Protein AF-A0A410GF34-F1 (afdb_monomer_lite)

Radius of gyration: 19.29 Å; chains: 1; bounding box: 49×26×61 Å

Secondary structure (DSSP, 8-state):
--------TT--GGGG--HHHHHHHHHHHHHHHHHHHHHHHHHHHHTTT---PPPHHHHHHHHHHHHHHHHHHHHS-HHHHHHHHHHHHHHHHHHHHHHHHHHHHHH--

Sequence (109 aa):
MGHKTTPVAGDSLEDSWSPELRQHIEVQLGFWLAMIKVIESNNQVLGTSAMVSYSTEEREQLKIMGQHMQELAMSVGPHRGEQVLLLRKRLQDALDVYDDFPAALQKSA

Structure (mmCIF, N/CA/C/O backbone):
data_AF-A0A410GF34-F1
#
_entry.id   AF-A0A410GF34-F1
#
loop_
_atom_site.group_PDB
_atom_site.id
_atom_site.type_symbol
_atom_site.label_atom_id
_atom_site.label_alt_id
_atom_site.label_comp_id
_atom_site.label_asym_id
_atom_site.label_entity_id
_atom_site.label_seq_id
_atom_site.pdbx_PDB_ins_code
_atom_site.Cartn_x
_atom_site.Car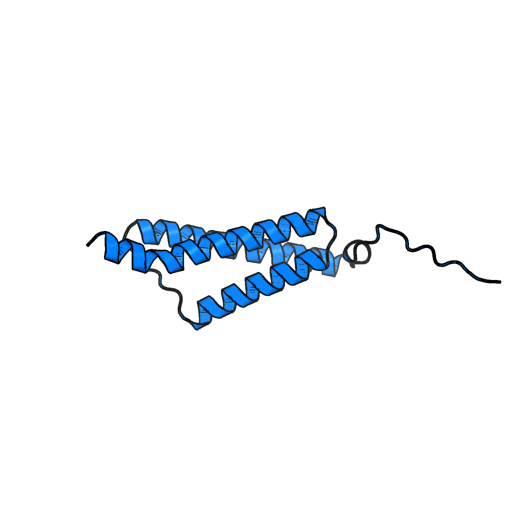tn_y
_atom_site.Cartn_z
_atom_site.occupancy
_atom_site.B_iso_or_equiv
_atom_site.auth_seq_id
_atom_site.auth_comp_id
_atom_site.auth_asym_id
_atom_site.auth_atom_id
_atom_site.pdbx_PDB_model_num
ATOM 1 N N . MET A 1 1 ? 23.965 16.427 -40.134 1.00 42.03 1 MET A N 1
ATOM 2 C CA . MET A 1 1 ? 23.294 15.111 -40.171 1.00 42.03 1 MET A CA 1
ATOM 3 C C . MET A 1 1 ? 22.487 14.977 -38.892 1.00 42.03 1 MET A C 1
ATOM 5 O O . MET A 1 1 ? 23.080 15.001 -37.824 1.00 42.03 1 MET A O 1
ATOM 9 N N . GLY A 1 2 ? 21.157 14.977 -38.980 1.00 40.91 2 GLY A N 1
ATOM 10 C CA . GLY A 1 2 ? 20.289 14.886 -37.806 1.00 40.91 2 GLY A CA 1
ATOM 11 C C . GLY A 1 2 ? 20.114 13.432 -37.388 1.00 40.91 2 GLY A C 1
ATOM 12 O O . GLY A 1 2 ? 19.483 12.667 -38.115 1.00 40.91 2 GLY A O 1
ATOM 13 N N . HIS A 1 3 ? 20.659 13.048 -36.235 1.00 43.81 3 HIS A N 1
ATOM 14 C CA . HIS A 1 3 ? 20.275 11.792 -35.602 1.00 43.81 3 HIS A CA 1
ATOM 15 C C . HIS A 1 3 ? 18.876 11.973 -35.014 1.00 43.81 3 HIS A C 1
ATOM 17 O O . HIS A 1 3 ? 18.685 12.641 -34.002 1.00 43.81 3 HIS A O 1
ATOM 23 N N . LYS A 1 4 ? 17.888 11.402 -35.707 1.00 43.09 4 LYS A N 1
ATOM 24 C CA . LYS A 1 4 ? 16.554 11.150 -35.168 1.00 43.09 4 LYS A CA 1
ATOM 25 C C . LYS A 1 4 ? 16.714 10.226 -33.959 1.00 43.09 4 LYS A C 1
ATOM 27 O O . LYS A 1 4 ? 16.986 9.043 -34.134 1.00 43.09 4 LYS A O 1
ATOM 32 N N . THR A 1 5 ? 16.553 10.749 -32.750 1.00 49.78 5 THR A N 1
ATOM 33 C CA . THR A 1 5 ? 16.281 9.916 -31.577 1.00 49.78 5 THR A CA 1
ATOM 34 C C . THR A 1 5 ? 14.821 9.509 -31.653 1.00 49.78 5 THR A C 1
ATOM 36 O O . THR A 1 5 ? 13.926 10.236 -31.224 1.00 49.78 5 THR A O 1
ATOM 39 N N . THR A 1 6 ? 14.572 8.373 -32.292 1.00 46.50 6 THR A N 1
ATOM 40 C CA . THR A 1 6 ? 13.300 7.671 -32.156 1.00 46.50 6 THR A CA 1
ATOM 41 C C . THR A 1 6 ? 13.104 7.377 -30.665 1.00 46.50 6 THR A C 1
ATOM 43 O O . THR A 1 6 ? 14.004 6.780 -30.072 1.00 46.50 6 THR A O 1
ATOM 46 N N . PRO A 1 7 ? 11.995 7.790 -30.031 1.00 39.69 7 PRO A N 1
ATOM 47 C CA . PRO A 1 7 ? 11.696 7.333 -28.687 1.00 39.69 7 PRO A CA 1
ATOM 48 C C . PRO A 1 7 ? 11.399 5.839 -28.791 1.00 39.69 7 PRO A C 1
ATOM 50 O O . PRO A 1 7 ? 10.431 5.437 -29.440 1.00 39.69 7 PRO A O 1
ATOM 53 N N . VAL A 1 8 ? 12.275 5.014 -28.221 1.00 48.34 8 VAL A N 1
ATOM 54 C CA . VAL A 1 8 ? 11.999 3.591 -28.041 1.00 48.34 8 VAL A CA 1
ATOM 55 C C . VAL A 1 8 ? 10.908 3.517 -26.982 1.00 48.34 8 VAL A C 1
ATOM 57 O O . VAL A 1 8 ? 11.133 3.794 -25.808 1.00 48.34 8 VAL A O 1
ATOM 60 N N . ALA A 1 9 ? 9.687 3.220 -27.415 1.00 45.31 9 ALA A N 1
ATOM 61 C CA . ALA A 1 9 ? 8.662 2.751 -26.505 1.00 45.31 9 ALA A CA 1
ATOM 62 C C . ALA A 1 9 ? 9.140 1.402 -25.948 1.00 45.31 9 ALA A C 1
ATOM 64 O O . ALA A 1 9 ? 9.262 0.452 -26.719 1.00 45.31 9 ALA A O 1
ATOM 65 N N . GLY A 1 10 ? 9.426 1.326 -24.645 1.00 47.53 10 GLY A N 1
ATOM 66 C CA . GLY A 1 10 ? 9.607 0.037 -23.971 1.00 47.53 10 GLY A CA 1
ATOM 67 C C . GLY A 1 10 ? 10.719 -0.091 -22.934 1.00 47.53 10 GLY A C 1
ATOM 68 O O . GLY A 1 10 ? 10.748 -1.132 -22.294 1.00 47.53 10 GLY A O 1
ATOM 69 N N . ASP A 1 11 ? 11.581 0.904 -22.716 1.00 48.75 11 ASP A N 1
ATOM 70 C CA . ASP A 1 11 ? 12.607 0.781 -21.670 1.00 48.75 11 ASP A CA 1
ATOM 71 C C . ASP A 1 11 ? 11.991 1.151 -20.319 1.00 48.75 11 ASP A C 1
ATOM 73 O O . ASP A 1 11 ? 11.863 2.327 -19.964 1.00 48.75 11 ASP A O 1
ATOM 77 N N . SER A 1 12 ? 11.548 0.146 -19.567 1.00 61.69 12 SER A N 1
ATOM 78 C CA . SER A 1 12 ? 11.193 0.379 -18.175 1.00 61.69 12 SER A CA 1
ATOM 79 C C . SER A 1 12 ? 12.464 0.742 -17.406 1.00 61.69 12 SER A C 1
ATOM 81 O O . SER A 1 12 ? 13.544 0.213 -17.673 1.00 61.69 12 SER A O 1
ATOM 83 N N . LEU A 1 13 ? 12.361 1.640 -16.422 1.00 67.00 13 LEU A N 1
ATOM 84 C CA . LEU A 1 13 ? 13.507 1.986 -15.569 1.00 67.00 13 LEU A CA 1
ATOM 85 C C . LEU A 1 13 ? 14.087 0.723 -14.900 1.00 67.00 13 LEU A C 1
ATOM 87 O O . LEU A 1 13 ? 15.296 0.625 -14.698 1.00 67.00 13 LEU A O 1
ATOM 91 N N . GLU A 1 14 ? 13.229 -0.270 -14.663 1.00 71.31 14 GLU A N 1
ATOM 92 C CA . GLU A 1 14 ? 13.541 -1.614 -14.172 1.00 71.31 14 GLU A CA 1
ATOM 93 C C . GLU A 1 14 ? 14.567 -2.375 -15.033 1.00 71.31 14 GLU A C 1
ATOM 95 O O . GLU A 1 14 ? 15.435 -3.067 -14.489 1.00 71.31 14 GLU A O 1
ATOM 100 N N . ASP A 1 15 ? 14.555 -2.205 -16.357 1.00 75.62 15 ASP A N 1
ATOM 101 C CA . ASP A 1 15 ? 15.502 -2.886 -17.248 1.00 75.62 15 ASP A CA 1
ATOM 102 C C . ASP A 1 15 ? 16.943 -2.404 -17.028 1.00 75.62 15 ASP A C 1
ATOM 104 O O . ASP A 1 15 ? 17.890 -3.180 -17.171 1.00 75.62 15 ASP A O 1
ATOM 108 N N . SER A 1 16 ? 17.109 -1.159 -16.569 1.00 81.75 16 SER A N 1
ATOM 109 C CA . SER A 1 16 ? 18.408 -0.551 -16.252 1.00 81.75 16 SER A CA 1
ATOM 110 C C . SER A 1 16 ? 18.922 -0.846 -14.835 1.00 81.75 16 SER A C 1
ATOM 112 O O . SER A 1 16 ? 20.032 -0.443 -14.481 1.00 81.75 16 SER A O 1
ATOM 114 N N . TRP A 1 17 ? 18.139 -1.535 -14.000 1.00 86.69 17 TRP A N 1
ATOM 115 C CA . TRP A 1 17 ? 18.505 -1.772 -12.605 1.00 86.69 17 TRP A CA 1
ATOM 116 C C . TRP A 1 17 ? 19.630 -2.787 -12.449 1.00 86.69 17 TRP A C 1
ATOM 118 O O . TRP A 1 17 ? 19.590 -3.877 -13.030 1.00 86.69 17 TRP A O 1
ATOM 128 N N . SER A 1 18 ? 20.573 -2.463 -11.560 1.00 90.62 18 SER A N 1
ATOM 129 C CA . SER A 1 18 ? 21.591 -3.412 -11.121 1.00 90.62 18 SER A CA 1
ATOM 130 C C . SER A 1 18 ? 20.956 -4.603 -10.382 1.00 90.62 18 SER A C 1
ATOM 132 O O . SER A 1 18 ? 19.849 -4.482 -9.837 1.00 90.62 18 SER A O 1
ATOM 134 N N . PRO A 1 19 ? 21.638 -5.760 -10.320 1.00 91.75 19 PRO A N 1
ATOM 135 C CA . PRO A 1 19 ? 21.172 -6.911 -9.547 1.00 91.75 19 PRO A CA 1
ATOM 136 C C . PRO A 1 19 ? 20.877 -6.581 -8.076 1.00 91.75 19 PRO A C 1
ATOM 138 O O . PRO A 1 19 ? 19.897 -7.070 -7.519 1.00 91.75 19 PRO A O 1
ATOM 141 N N . GLU A 1 20 ? 21.681 -5.717 -7.456 1.00 92.75 20 GLU A N 1
ATOM 142 C CA . GLU A 1 20 ? 21.524 -5.300 -6.059 1.00 92.75 20 GLU A CA 1
ATOM 143 C C . GLU A 1 20 ? 20.251 -4.479 -5.862 1.00 92.75 20 GLU A C 1
ATOM 145 O O . GLU A 1 20 ? 19.512 -4.712 -4.905 1.00 92.75 20 GLU A O 1
ATOM 150 N N . LEU A 1 21 ? 19.961 -3.555 -6.784 1.00 87.75 21 LEU A N 1
ATOM 151 C CA . LEU A 1 21 ? 18.732 -2.768 -6.740 1.00 87.75 21 LEU A CA 1
ATOM 152 C C . LEU A 1 21 ? 17.504 -3.665 -6.930 1.00 87.75 21 LEU A C 1
ATOM 154 O O . LEU A 1 21 ? 16.549 -3.556 -6.164 1.00 87.75 21 LEU A O 1
ATOM 158 N N . ARG A 1 22 ? 17.550 -4.609 -7.881 1.00 88.88 22 ARG A N 1
ATOM 159 C CA . ARG A 1 22 ? 16.475 -5.599 -8.072 1.00 88.88 22 ARG A CA 1
ATOM 160 C C . ARG A 1 22 ? 16.226 -6.392 -6.789 1.00 88.88 22 ARG A C 1
ATOM 162 O O . ARG A 1 22 ? 15.090 -6.461 -6.332 1.00 88.88 22 ARG A O 1
ATOM 169 N N . GLN A 1 23 ? 17.281 -6.922 -6.170 1.00 91.50 23 GLN A N 1
ATOM 170 C CA . GLN A 1 23 ? 17.169 -7.678 -4.923 1.00 91.50 23 GLN A CA 1
ATOM 171 C C . GLN A 1 23 ? 16.618 -6.826 -3.773 1.00 91.50 23 GLN A C 1
ATOM 173 O O . GLN A 1 23 ? 15.788 -7.302 -3.000 1.00 91.50 23 GLN A O 1
ATOM 178 N N . HIS A 1 24 ? 17.057 -5.573 -3.654 1.00 90.38 24 HIS A N 1
ATOM 179 C CA . HIS A 1 24 ? 16.554 -4.657 -2.636 1.00 90.38 24 HIS A CA 1
ATOM 180 C C . HIS A 1 24 ? 15.048 -4.412 -2.792 1.00 90.38 24 HIS A C 1
ATOM 182 O O . HIS A 1 24 ? 14.309 -4.481 -1.811 1.00 90.38 24 HIS A O 1
ATOM 188 N N . ILE A 1 25 ? 14.580 -4.206 -4.027 1.00 89.62 25 ILE A N 1
ATOM 189 C C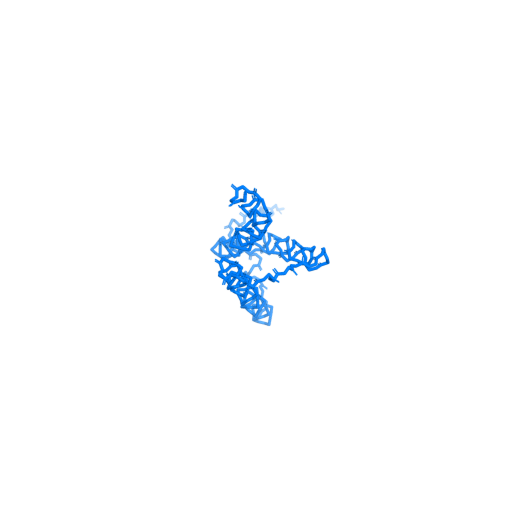A . ILE A 1 25 ? 13.154 -4.051 -4.317 1.00 89.62 25 ILE A CA 1
ATOM 190 C C . ILE A 1 25 ? 12.375 -5.321 -3.966 1.00 89.62 25 ILE A C 1
ATOM 192 O O . ILE A 1 25 ? 11.349 -5.216 -3.301 1.00 89.62 25 ILE A O 1
ATOM 196 N N . GLU A 1 26 ? 12.855 -6.517 -4.318 1.00 91.31 26 GLU A N 1
ATOM 197 C CA . GLU A 1 26 ? 12.182 -7.770 -3.929 1.00 91.31 26 GLU A CA 1
ATOM 198 C C . GLU A 1 26 ? 12.045 -7.911 -2.405 1.00 91.31 26 GLU A C 1
ATOM 200 O O . GLU A 1 26 ? 10.983 -8.278 -1.897 1.00 91.31 26 GLU A O 1
ATOM 205 N N . VAL A 1 27 ? 13.095 -7.564 -1.652 1.00 93.06 27 VAL A N 1
ATOM 206 C CA . VAL A 1 27 ? 13.053 -7.563 -0.180 1.00 93.06 27 VAL A CA 1
ATOM 207 C C . VAL A 1 27 ? 12.017 -6.563 0.336 1.00 93.06 27 VAL A C 1
ATOM 209 O O . VAL A 1 27 ? 11.235 -6.903 1.226 1.00 93.06 27 VAL A O 1
ATOM 212 N N . GLN A 1 28 ? 11.963 -5.362 -0.242 1.00 90.94 28 GLN A N 1
ATOM 213 C CA . GLN A 1 28 ? 10.994 -4.332 0.132 1.00 90.94 28 GLN A CA 1
ATOM 214 C C . GLN A 1 28 ? 9.548 -4.777 -0.140 1.00 90.94 28 GLN A C 1
ATOM 216 O O . GLN A 1 28 ? 8.680 -4.611 0.719 1.00 90.94 28 GLN A O 1
ATOM 221 N N . LEU A 1 29 ? 9.286 -5.396 -1.297 1.00 91.94 29 LEU A N 1
ATOM 222 C CA . LEU A 1 29 ? 7.970 -5.949 -1.635 1.00 91.94 29 LEU A CA 1
ATOM 223 C C . LEU A 1 29 ? 7.568 -7.071 -0.672 1.00 91.94 29 LEU A C 1
ATOM 225 O O . LEU A 1 29 ? 6.423 -7.116 -0.214 1.00 91.94 29 LEU A O 1
ATOM 229 N N . GLY A 1 30 ? 8.514 -7.944 -0.316 1.00 93.25 30 GLY A N 1
ATOM 230 C CA . GLY A 1 30 ? 8.309 -8.992 0.682 1.00 93.25 30 GLY A CA 1
ATOM 231 C C . GLY A 1 30 ? 7.963 -8.428 2.062 1.00 93.25 30 GLY A C 1
ATOM 232 O O . GLY A 1 30 ? 7.008 -8.888 2.693 1.00 93.25 30 GLY A O 1
ATOM 233 N N . PHE A 1 31 ? 8.688 -7.398 2.507 1.00 93.44 31 PHE A N 1
ATOM 234 C CA . PHE A 1 31 ? 8.421 -6.708 3.769 1.00 93.44 31 PHE A CA 1
ATOM 235 C C . PHE A 1 31 ? 7.024 -6.077 3.787 1.00 93.44 31 PHE A C 1
ATOM 237 O O . PHE A 1 31 ? 6.252 -6.299 4.720 1.00 93.44 31 PHE A O 1
ATOM 244 N N . TRP A 1 32 ? 6.654 -5.352 2.732 1.00 94.81 32 TRP A N 1
ATOM 245 C CA . TRP A 1 32 ? 5.328 -4.751 2.613 1.00 94.81 32 TRP A CA 1
ATOM 246 C C . TRP A 1 32 ? 4.200 -5.778 2.624 1.00 94.81 32 TRP A C 1
ATOM 248 O O . TRP A 1 32 ? 3.211 -5.595 3.333 1.00 94.81 32 TRP A O 1
ATOM 258 N N . LEU A 1 33 ? 4.345 -6.878 1.884 1.00 95.12 33 LEU A N 1
ATOM 259 C CA . LEU A 1 33 ? 3.361 -7.957 1.896 1.00 95.12 33 LEU A CA 1
ATOM 260 C C . LEU A 1 33 ? 3.207 -8.564 3.298 1.00 95.12 33 LEU A C 1
ATOM 262 O O . LEU A 1 33 ? 2.084 -8.852 3.715 1.00 95.12 33 LEU A O 1
ATOM 266 N N . ALA A 1 34 ? 4.310 -8.770 4.021 1.00 94.62 34 ALA A N 1
ATOM 267 C CA . ALA A 1 34 ? 4.269 -9.276 5.389 1.00 94.62 34 ALA A CA 1
ATOM 268 C C . ALA A 1 34 ? 3.536 -8.304 6.327 1.00 94.62 34 ALA A C 1
ATOM 270 O O . ALA A 1 34 ? 2.645 -8.728 7.061 1.00 94.62 34 ALA A O 1
ATOM 271 N N . MET A 1 35 ? 3.839 -7.005 6.242 1.00 92.62 35 MET A N 1
ATOM 272 C CA . MET A 1 35 ? 3.159 -5.962 7.017 1.00 92.62 35 MET A CA 1
ATOM 273 C C . MET A 1 35 ? 1.655 -5.915 6.729 1.00 92.62 35 MET A C 1
ATOM 275 O O . MET A 1 35 ? 0.857 -5.923 7.662 1.00 92.62 35 MET A O 1
ATOM 279 N N . ILE A 1 36 ? 1.253 -5.942 5.453 1.00 93.38 36 ILE A N 1
ATOM 280 C CA . ILE A 1 36 ? -0.165 -5.970 5.057 1.00 93.38 36 ILE A CA 1
ATOM 281 C C . ILE A 1 36 ? -0.876 -7.183 5.664 1.00 93.38 36 ILE A C 1
ATOM 283 O O . ILE A 1 36 ? -1.954 -7.033 6.228 1.00 93.38 36 ILE A O 1
ATOM 287 N N . LYS A 1 37 ? -0.262 -8.373 5.623 1.00 92.25 37 LYS A N 1
ATOM 288 C CA . LYS A 1 37 ? -0.843 -9.583 6.227 1.00 92.25 37 LYS A CA 1
ATOM 289 C C . LYS A 1 37 ? -1.022 -9.467 7.740 1.00 92.25 37 LYS A C 1
ATOM 291 O O . LYS A 1 37 ? -2.005 -9.977 8.268 1.00 92.25 37 LYS A O 1
ATOM 296 N N . VAL A 1 38 ? -0.092 -8.817 8.442 1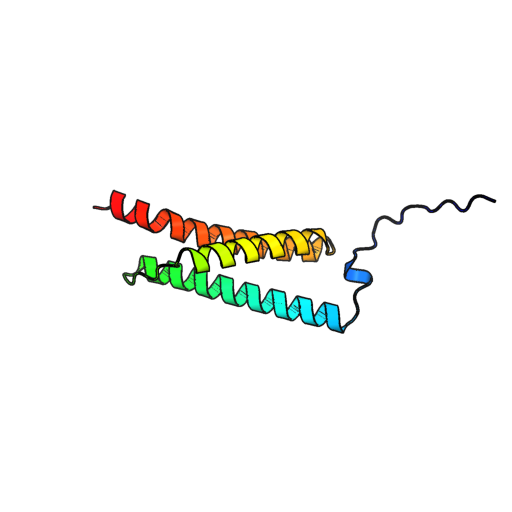.00 89.69 38 VAL A N 1
ATOM 297 C CA . VAL A 1 38 ? -0.233 -8.556 9.884 1.00 89.69 38 VAL A CA 1
ATOM 298 C C . VAL A 1 38 ? -1.423 -7.633 10.145 1.00 89.69 38 VAL A C 1
ATOM 300 O O . VAL A 1 38 ? -2.223 -7.924 11.027 1.00 89.69 38 VAL A O 1
ATOM 303 N N . ILE A 1 39 ? -1.590 -6.572 9.349 1.00 87.69 39 ILE A N 1
ATOM 304 C CA . ILE A 1 39 ? -2.735 -5.651 9.463 1.00 87.69 39 ILE A CA 1
ATOM 305 C C . ILE A 1 39 ? -4.051 -6.391 9.189 1.00 87.69 39 ILE A C 1
ATOM 307 O O . ILE A 1 39 ? -4.974 -6.333 9.997 1.00 87.69 39 ILE A O 1
ATOM 311 N N . GLU A 1 40 ? -4.123 -7.151 8.095 1.00 88.00 40 GLU A N 1
ATOM 312 C CA . GLU A 1 40 ? -5.288 -7.977 7.752 1.00 88.00 40 GLU A CA 1
ATOM 313 C C . GLU A 1 40 ? -5.624 -8.976 8.877 1.00 88.00 40 GLU A C 1
ATOM 315 O O . GLU A 1 40 ? -6.789 -9.127 9.247 1.00 88.00 40 GLU A O 1
ATOM 320 N N . SER A 1 41 ? -4.613 -9.624 9.465 1.00 86.19 41 SER A N 1
ATOM 321 C CA . SER A 1 41 ? -4.791 -10.540 10.598 1.00 86.19 41 SER A CA 1
ATOM 322 C C . SER A 1 41 ? -5.291 -9.816 11.849 1.00 86.19 41 SER A C 1
ATOM 324 O O . SER A 1 41 ? -6.177 -10.325 12.534 1.00 86.19 41 SER A O 1
ATOM 326 N N . ASN A 1 42 ? -4.761 -8.630 12.152 1.00 81.00 42 ASN A N 1
ATOM 327 C CA . ASN A 1 42 ? -5.220 -7.824 13.281 1.00 81.00 42 ASN A CA 1
ATOM 328 C C . ASN A 1 42 ? -6.682 -7.397 13.098 1.00 81.00 42 ASN A C 1
ATOM 330 O O . ASN A 1 42 ? -7.452 -7.454 14.051 1.00 81.00 42 ASN A O 1
ATOM 334 N N . ASN A 1 43 ? -7.094 -7.061 11.873 1.00 77.75 43 ASN A N 1
ATOM 335 C CA . ASN A 1 43 ? -8.488 -6.745 11.552 1.00 77.75 43 ASN A CA 1
ATOM 336 C C . ASN A 1 43 ? -9.430 -7.941 11.736 1.00 77.75 43 ASN A C 1
ATOM 338 O O . ASN A 1 43 ? -10.554 -7.776 12.209 1.00 77.75 43 ASN A O 1
ATOM 342 N N . GLN A 1 44 ? -8.985 -9.158 11.409 1.00 75.44 44 GLN A N 1
ATOM 343 C CA . GLN A 1 44 ? -9.758 -10.368 11.708 1.00 75.44 44 GLN A CA 1
ATOM 344 C C . GLN A 1 44 ? -9.911 -10.569 13.220 1.00 75.44 44 GLN A C 1
ATOM 346 O O . GLN A 1 44 ? -11.009 -10.861 13.688 1.00 75.44 44 GLN A O 1
ATOM 351 N N . VAL A 1 45 ? -8.836 -10.353 13.987 1.00 70.00 45 VAL A N 1
ATOM 352 C CA . VAL A 1 45 ? -8.862 -10.435 15.455 1.00 70.00 45 VAL A CA 1
ATOM 353 C C . VAL A 1 45 ? -9.774 -9.361 16.065 1.00 70.00 45 VAL A C 1
ATOM 355 O O . VAL A 1 45 ? -10.537 -9.671 16.983 1.00 70.00 45 VAL A O 1
ATOM 358 N N . LEU A 1 46 ? -9.776 -8.139 15.524 1.00 61.69 46 LEU A N 1
ATOM 359 C CA . LEU A 1 46 ? -10.701 -7.062 15.901 1.00 61.69 46 LEU A CA 1
ATOM 360 C C . LEU A 1 46 ? -12.166 -7.494 15.758 1.00 61.69 46 LEU A C 1
ATOM 362 O O . LEU A 1 46 ? -12.960 -7.283 16.674 1.00 61.69 46 LEU A O 1
ATOM 366 N N . GLY A 1 47 ? -12.506 -8.212 14.683 1.00 56.69 47 GLY A N 1
ATOM 367 C CA . GLY A 1 47 ? -13.821 -8.839 14.507 1.00 56.69 47 GLY A CA 1
ATOM 368 C C . GLY A 1 47 ? -14.182 -9.910 15.551 1.00 56.69 47 GLY A C 1
ATOM 369 O O . GLY A 1 47 ? -15.321 -10.369 15.571 1.00 56.69 47 GLY A O 1
ATOM 370 N N . THR A 1 48 ? -13.243 -10.307 16.423 1.00 55.59 48 THR A N 1
ATOM 371 C CA . THR A 1 48 ? -13.366 -11.425 17.381 1.00 55.59 48 THR A CA 1
ATOM 372 C C . THR A 1 48 ? -13.064 -11.067 18.849 1.00 55.59 48 THR A C 1
ATOM 374 O O . THR A 1 48 ? -12.850 -11.971 19.649 1.00 55.59 48 THR A O 1
ATOM 377 N N . SER A 1 49 ? -13.120 -9.778 19.230 1.00 53.44 49 SER A N 1
ATOM 378 C CA . SER A 1 49 ? -13.119 -9.269 20.630 1.00 53.44 49 SER A CA 1
ATOM 379 C C . SER A 1 49 ? -11.808 -8.744 21.250 1.00 53.44 49 SER A C 1
ATOM 381 O O . SER A 1 49 ? -11.811 -8.450 22.445 1.00 53.44 49 SER A O 1
ATOM 383 N N . ALA A 1 50 ? -10.719 -8.524 20.501 1.00 50.97 50 ALA A N 1
ATOM 384 C CA . ALA A 1 50 ? -9.534 -7.824 21.031 1.00 50.97 50 ALA A CA 1
ATOM 385 C C . ALA A 1 50 ? -9.245 -6.529 20.258 1.00 50.97 50 ALA A C 1
ATOM 387 O O . ALA A 1 50 ? -9.015 -6.550 19.052 1.00 50.97 50 ALA A O 1
ATOM 388 N N . MET A 1 51 ? -9.262 -5.395 20.963 1.00 53.91 51 MET A N 1
ATOM 389 C CA . MET A 1 51 ? -9.077 -4.066 20.384 1.00 53.91 51 MET A CA 1
ATOM 390 C C . MET A 1 51 ? -7.585 -3.788 20.140 1.00 53.91 51 MET A C 1
ATOM 392 O O . MET A 1 51 ? -6.879 -3.324 21.030 1.00 53.91 51 MET A O 1
ATOM 396 N N . VAL A 1 52 ? -7.094 -4.090 18.938 1.00 60.50 52 VAL A N 1
ATOM 397 C CA . VAL A 1 52 ? -5.803 -3.588 18.445 1.00 60.50 52 VAL A CA 1
ATOM 398 C C . VAL A 1 52 ? -6.055 -2.223 17.816 1.00 60.50 52 VAL A C 1
ATOM 400 O O . VAL A 1 52 ? -6.636 -2.160 16.740 1.00 60.50 52 VAL A O 1
ATOM 403 N N . SER A 1 53 ? -5.670 -1.133 18.482 1.00 67.12 53 SER A N 1
ATOM 404 C CA . SER A 1 53 ? -5.781 0.216 17.9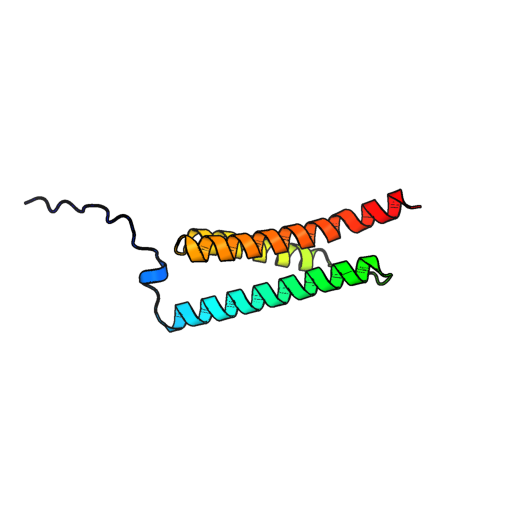19 1.00 67.12 53 SER A CA 1
ATOM 405 C C . SER A 1 53 ? -4.439 0.705 17.384 1.00 67.12 53 SER A C 1
ATOM 407 O O . SER A 1 53 ? -3.479 0.766 18.150 1.00 67.12 53 SER A O 1
ATOM 409 N N . TYR A 1 54 ? -4.387 1.119 16.119 1.00 72.06 54 TYR A N 1
ATOM 410 C CA . TYR A 1 54 ? -3.270 1.901 15.598 1.00 72.06 54 TYR A CA 1
ATOM 411 C C . TYR A 1 54 ? -3.298 3.312 16.186 1.00 72.06 54 TYR A C 1
ATOM 413 O O . TYR A 1 54 ? -4.327 3.994 16.168 1.00 72.06 54 TYR A O 1
ATOM 421 N N . SER A 1 55 ? -2.151 3.760 16.681 1.00 80.69 55 SER A N 1
ATOM 422 C CA . SER A 1 55 ? -1.906 5.158 17.020 1.00 80.69 55 SER A CA 1
ATOM 423 C C . SER A 1 55 ? -1.939 6.047 15.771 1.00 80.69 55 SER A C 1
ATOM 425 O O . SER A 1 55 ? -1.774 5.586 14.638 1.00 80.69 55 SER A O 1
ATOM 427 N N . THR A 1 56 ? -2.106 7.358 15.970 1.00 83.38 56 THR A N 1
ATOM 428 C CA . THR A 1 56 ? -2.036 8.349 14.882 1.00 83.38 56 THR A CA 1
ATOM 429 C C . THR A 1 56 ? -0.714 8.264 14.116 1.00 83.38 56 THR A C 1
ATOM 431 O O . THR A 1 56 ? -0.700 8.404 12.895 1.00 83.38 56 THR A O 1
ATOM 434 N N . GLU A 1 57 ? 0.389 8.009 14.821 1.00 87.56 57 GLU A N 1
ATOM 435 C CA . GLU A 1 57 ? 1.719 7.893 14.222 1.00 87.56 57 GLU A CA 1
ATOM 436 C C . GLU A 1 57 ? 1.839 6.639 13.350 1.00 87.56 57 GLU A C 1
ATOM 438 O O . GLU A 1 57 ? 2.243 6.738 12.193 1.00 87.56 57 GLU A O 1
ATOM 443 N N . GLU A 1 58 ? 1.403 5.476 13.844 1.00 84.62 58 GLU A N 1
ATOM 444 C CA . GLU A 1 58 ? 1.371 4.242 13.046 1.00 84.62 58 GLU A CA 1
ATOM 445 C C . GLU A 1 58 ? 0.486 4.403 11.806 1.00 84.62 58 GLU A C 1
ATOM 447 O O . GLU A 1 58 ? 0.867 3.988 10.710 1.00 84.62 58 GLU A O 1
ATOM 452 N N . ARG A 1 59 ? -0.670 5.065 11.944 1.00 85.75 59 ARG A N 1
ATOM 453 C CA . ARG A 1 59 ? -1.566 5.342 10.814 1.00 85.75 59 ARG A CA 1
ATOM 454 C C . ARG A 1 59 ? -0.879 6.192 9.748 1.00 85.75 59 ARG A C 1
ATOM 456 O O . ARG A 1 59 ? -1.045 5.916 8.560 1.00 85.75 59 ARG A O 1
ATOM 463 N N . GLU A 1 60 ? -0.114 7.201 10.154 1.00 89.88 60 GLU A N 1
ATOM 464 C CA . GLU A 1 60 ? 0.615 8.066 9.228 1.00 89.88 60 GLU A CA 1
ATOM 465 C C . GLU A 1 60 ? 1.752 7.314 8.524 1.00 89.88 60 GLU A C 1
ATOM 467 O O . GLU A 1 60 ? 1.878 7.399 7.303 1.00 89.88 60 GLU A O 1
ATOM 472 N N . GLN A 1 61 ? 2.504 6.475 9.245 1.00 91.38 61 GLN A N 1
ATOM 473 C CA . GLN A 1 61 ? 3.533 5.619 8.640 1.00 91.38 61 GLN A CA 1
ATOM 474 C C . GLN A 1 61 ? 2.947 4.658 7.594 1.00 91.38 61 GLN A C 1
ATOM 476 O O . GLN A 1 61 ? 3.535 4.455 6.531 1.00 91.38 61 GLN A O 1
ATOM 481 N N . LEU A 1 62 ? 1.757 4.103 7.842 1.00 91.56 62 LEU A N 1
ATOM 482 C CA . LEU A 1 62 ? 1.070 3.239 6.878 1.00 91.56 62 LEU A CA 1
ATOM 483 C C . LEU A 1 62 ? 0.586 4.009 5.637 1.00 91.56 62 LEU A C 1
ATOM 485 O O . LEU A 1 62 ? 0.619 3.466 4.532 1.00 91.56 62 LEU A O 1
ATOM 489 N N . LYS A 1 63 ? 0.199 5.283 5.774 1.00 90.88 63 LYS A N 1
ATOM 490 C CA . LYS A 1 63 ? -0.101 6.143 4.614 1.00 90.88 63 LYS A CA 1
ATOM 491 C C . LYS A 1 63 ? 1.148 6.438 3.790 1.00 90.88 63 LYS A C 1
ATOM 493 O O . LYS A 1 63 ? 1.097 6.302 2.569 1.00 90.88 63 LYS A O 1
ATOM 498 N N . ILE A 1 64 ? 2.259 6.783 4.443 1.00 93.25 64 ILE A N 1
ATOM 499 C CA . ILE A 1 64 ? 3.559 7.002 3.789 1.00 93.25 64 ILE A CA 1
ATOM 500 C C . ILE A 1 64 ? 3.988 5.734 3.040 1.00 93.25 64 ILE A C 1
ATOM 502 O O . ILE A 1 64 ? 4.374 5.795 1.876 1.00 93.25 64 ILE A O 1
ATOM 506 N N . MET A 1 65 ? 3.823 4.560 3.656 1.00 94.12 65 MET A N 1
ATOM 507 C CA . MET A 1 65 ? 4.064 3.277 2.993 1.00 94.12 65 MET A CA 1
ATOM 508 C C . MET A 1 65 ? 3.230 3.126 1.710 1.00 94.12 65 MET A C 1
ATOM 510 O O . MET A 1 65 ? 3.767 2.748 0.669 1.00 94.12 65 MET A O 1
ATOM 514 N N . GLY A 1 66 ? 1.939 3.470 1.752 1.00 94.88 66 GLY A N 1
ATOM 515 C CA . GLY A 1 66 ? 1.069 3.464 0.573 1.00 94.88 66 GLY A CA 1
ATOM 516 C C . GLY A 1 66 ? 1.469 4.476 -0.511 1.00 94.88 66 GLY A C 1
ATOM 517 O O . GLY A 1 66 ? 1.266 4.205 -1.697 1.00 94.88 66 GLY A O 1
ATOM 518 N N . GLN A 1 67 ? 2.052 5.618 -0.138 1.00 95.31 67 GLN A N 1
ATOM 519 C CA . GLN A 1 67 ? 2.605 6.600 -1.081 1.00 95.31 67 GLN A CA 1
ATOM 520 C C . GLN A 1 67 ? 3.867 6.061 -1.764 1.00 95.31 67 GLN A C 1
ATOM 522 O O . GLN A 1 67 ? 3.933 6.069 -2.991 1.00 95.31 67 GLN A O 1
ATOM 527 N N . HIS A 1 68 ? 4.801 5.478 -1.009 1.00 94.69 68 HIS A N 1
ATOM 528 C CA . HIS A 1 68 ? 6.000 4.853 -1.577 1.00 94.69 68 HIS A CA 1
ATOM 529 C C . HIS A 1 68 ? 5.663 3.705 -2.540 1.00 94.69 68 HIS A C 1
ATOM 531 O O . HIS A 1 68 ? 6.315 3.543 -3.570 1.00 94.69 68 HIS A O 1
ATOM 537 N N . MET A 1 69 ? 4.615 2.922 -2.256 1.00 95.56 69 MET A N 1
ATOM 538 C CA . MET A 1 69 ? 4.116 1.917 -3.202 1.00 95.56 69 MET A CA 1
ATOM 539 C C . MET A 1 69 ? 3.624 2.559 -4.504 1.00 95.56 69 MET A C 1
ATOM 541 O O . MET A 1 69 ? 3.915 2.057 -5.586 1.00 95.56 69 MET A O 1
ATOM 545 N N . GLN A 1 70 ? 2.892 3.675 -4.422 1.00 94.62 70 GLN A N 1
ATOM 546 C CA . GLN A 1 70 ? 2.428 4.389 -5.611 1.00 94.62 70 GLN A CA 1
ATOM 547 C C . GLN A 1 70 ? 3.606 4.910 -6.444 1.00 94.62 70 GLN A C 1
ATOM 549 O O . GLN A 1 70 ? 3.614 4.734 -7.658 1.00 94.62 70 GLN A O 1
ATOM 554 N N . GLU A 1 71 ? 4.602 5.519 -5.806 1.00 92.12 71 GLU A N 1
ATOM 555 C CA . GLU A 1 71 ? 5.803 6.034 -6.472 1.00 92.12 71 GLU A CA 1
ATOM 556 C C . GLU A 1 71 ? 6.606 4.916 -7.145 1.00 92.12 71 GLU A C 1
ATOM 558 O O . GLU A 1 71 ? 6.999 5.044 -8.309 1.00 92.12 71 GLU A O 1
ATOM 563 N N . LEU A 1 72 ? 6.790 3.785 -6.452 1.00 90.94 72 LEU A N 1
ATOM 564 C CA . LEU A 1 72 ? 7.466 2.624 -7.019 1.00 90.94 72 LEU A CA 1
ATOM 565 C C . LEU A 1 72 ? 6.700 2.076 -8.224 1.00 90.94 72 LEU A C 1
ATOM 567 O O . LEU A 1 72 ? 7.315 1.825 -9.254 1.00 90.94 72 LEU A O 1
ATOM 571 N N . ALA A 1 73 ? 5.373 1.941 -8.136 1.00 92.06 73 ALA A N 1
ATOM 572 C CA . ALA A 1 73 ? 4.553 1.427 -9.231 1.00 92.06 73 ALA A CA 1
ATOM 573 C C . ALA A 1 73 ? 4.674 2.260 -10.517 1.00 92.06 73 ALA A C 1
ATOM 575 O O . ALA A 1 73 ? 4.657 1.703 -11.611 1.00 92.06 73 ALA A O 1
ATOM 576 N N . MET A 1 74 ? 4.827 3.580 -10.384 1.00 89.12 74 MET A N 1
ATOM 577 C CA . MET A 1 74 ? 5.029 4.492 -11.517 1.00 89.12 74 MET A CA 1
ATOM 578 C C . MET A 1 74 ? 6.442 4.419 -12.112 1.00 89.12 74 MET A C 1
ATOM 580 O O . MET A 1 74 ? 6.666 4.917 -13.213 1.00 89.12 74 MET A O 1
ATOM 584 N N . SER A 1 75 ? 7.391 3.826 -11.386 1.00 84.69 75 SER A N 1
ATOM 585 C CA . SER A 1 75 ? 8.816 3.794 -11.735 1.00 84.69 75 SER A CA 1
ATOM 586 C C . SER A 1 75 ? 9.278 2.447 -12.303 1.00 84.69 75 SER A C 1
ATOM 588 O O . SER A 1 75 ? 10.423 2.326 -12.733 1.00 84.69 75 SER A O 1
ATOM 590 N N . VAL A 1 76 ? 8.415 1.428 -12.295 1.00 85.38 76 VAL A N 1
ATOM 591 C CA . VAL A 1 76 ? 8.720 0.056 -12.739 1.00 85.38 76 VAL A CA 1
ATOM 592 C C . VAL A 1 76 ? 7.982 -0.314 -14.021 1.00 85.38 76 VAL A C 1
ATOM 594 O O . VAL A 1 76 ? 7.107 0.419 -14.482 1.00 85.38 76 VAL A O 1
ATOM 597 N N . GLY A 1 77 ? 8.324 -1.464 -14.608 1.00 85.31 77 GLY A N 1
ATOM 598 C CA . GLY A 1 77 ? 7.600 -1.987 -15.760 1.00 85.31 77 GLY A CA 1
ATOM 599 C C . GLY A 1 77 ? 6.125 -2.280 -15.437 1.00 85.31 77 GLY A C 1
ATOM 600 O O . GLY A 1 77 ? 5.772 -2.506 -14.277 1.00 85.31 77 GLY A O 1
ATOM 601 N N . PRO A 1 78 ? 5.243 -2.330 -16.451 1.00 86.00 78 PRO A N 1
ATOM 602 C CA . PRO A 1 78 ? 3.791 -2.412 -16.262 1.00 86.00 78 PRO A CA 1
ATOM 603 C C . PRO A 1 78 ? 3.355 -3.610 -15.408 1.00 86.00 78 PRO A C 1
ATOM 605 O O . PRO A 1 78 ? 2.539 -3.456 -14.505 1.00 86.00 78 PRO A O 1
ATOM 608 N N . HIS A 1 79 ? 3.953 -4.786 -15.622 1.00 87.00 79 HIS A N 1
ATOM 609 C CA . HIS A 1 79 ? 3.600 -5.990 -14.868 1.00 87.00 79 HIS A CA 1
ATOM 610 C C . HIS A 1 79 ? 3.927 -5.866 -13.373 1.00 87.00 79 HIS A C 1
ATOM 612 O O . HIS A 1 79 ? 3.103 -6.180 -12.515 1.00 87.00 79 HIS A O 1
ATOM 618 N N . ARG A 1 80 ? 5.128 -5.382 -13.044 1.00 87.44 80 ARG A N 1
ATOM 619 C CA . ARG A 1 80 ? 5.535 -5.156 -11.654 1.00 87.44 80 ARG A CA 1
ATOM 620 C C . ARG A 1 80 ? 4.735 -4.008 -11.040 1.00 87.44 80 ARG A C 1
ATOM 622 O O . ARG A 1 80 ? 4.324 -4.105 -9.888 1.00 87.44 80 ARG A O 1
ATOM 629 N N . GLY A 1 81 ? 4.451 -2.965 -11.815 1.00 91.38 81 GLY A N 1
ATOM 630 C CA . GLY A 1 81 ? 3.628 -1.834 -11.395 1.00 91.38 81 GLY A CA 1
ATOM 631 C C . GLY A 1 81 ? 2.245 -2.285 -10.937 1.00 91.38 81 GLY A C 1
ATOM 632 O O . GLY A 1 81 ? 1.815 -1.922 -9.846 1.00 91.38 81 GLY A O 1
ATOM 633 N N . GLU A 1 82 ? 1.593 -3.164 -11.699 1.00 93.44 82 GLU A N 1
ATOM 634 C CA . GLU A 1 82 ? 0.316 -3.775 -11.312 1.00 93.44 82 GLU A CA 1
ATOM 635 C C . GLU A 1 82 ? 0.407 -4.549 -9.988 1.00 93.44 82 GLU A C 1
ATOM 637 O O . GLU A 1 82 ? -0.473 -4.411 -9.136 1.00 93.44 82 GLU A O 1
ATOM 642 N N . GLN A 1 83 ? 1.480 -5.318 -9.766 1.00 91.31 83 GLN A N 1
ATOM 643 C CA . GLN A 1 83 ? 1.682 -6.043 -8.505 1.00 91.31 83 GLN A CA 1
ATOM 644 C C . GLN A 1 83 ? 1.825 -5.089 -7.310 1.00 91.31 83 GLN A C 1
ATOM 646 O O . GLN A 1 83 ? 1.223 -5.313 -6.257 1.00 91.31 83 GLN A O 1
ATOM 651 N N . VAL A 1 84 ? 2.583 -4.001 -7.470 1.00 94.25 84 VAL A N 1
ATOM 652 C CA . VAL A 1 84 ? 2.759 -2.991 -6.417 1.00 94.25 84 VAL A CA 1
ATOM 653 C C . VAL A 1 84 ? 1.450 -2.246 -6.145 1.00 94.25 84 VAL A C 1
ATOM 655 O O . VAL A 1 84 ? 1.089 -2.044 -4.984 1.00 94.25 84 VAL A O 1
ATOM 658 N N . LEU A 1 85 ? 0.689 -1.895 -7.186 1.00 95.81 85 LEU A N 1
ATOM 659 C CA . LEU A 1 85 ? -0.630 -1.273 -7.034 1.00 95.81 85 LEU A CA 1
ATOM 660 C C . LEU A 1 85 ? -1.629 -2.203 -6.340 1.00 95.81 85 LEU A C 1
ATOM 662 O O . LEU A 1 85 ? -2.434 -1.735 -5.535 1.00 95.81 85 LEU A O 1
ATOM 666 N N . LEU A 1 86 ? -1.558 -3.512 -6.589 1.00 95.94 86 LEU A N 1
ATOM 667 C CA . LEU A 1 86 ? -2.379 -4.492 -5.883 1.00 95.94 86 LEU A CA 1
ATOM 668 C C . LEU A 1 86 ? -2.031 -4.552 -4.388 1.00 95.94 86 LEU A C 1
ATOM 670 O O . LEU A 1 86 ? -2.939 -4.588 -3.556 1.00 95.94 86 LEU A O 1
ATOM 674 N N . LEU A 1 87 ? -0.741 -4.521 -4.029 1.00 95.44 87 LEU A N 1
ATOM 675 C CA . LEU A 1 87 ? -0.312 -4.427 -2.627 1.00 95.44 87 LEU A CA 1
ATOM 676 C C . LEU A 1 87 ? -0.812 -3.134 -1.977 1.00 95.44 87 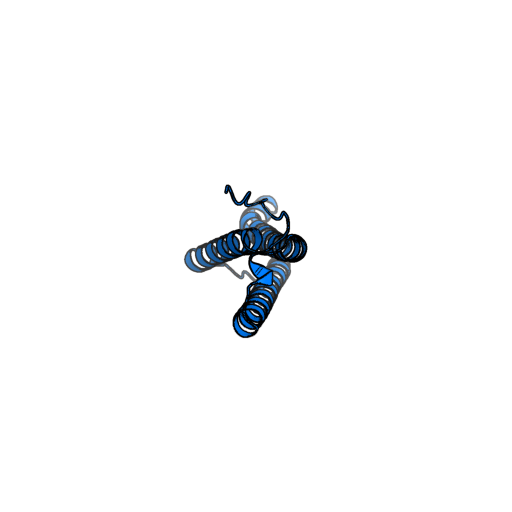LEU A C 1
ATOM 678 O O . LEU A 1 87 ? -1.389 -3.182 -0.892 1.00 95.44 87 LEU A O 1
ATOM 682 N N . ARG A 1 88 ? -0.666 -1.996 -2.664 1.00 96.50 88 ARG A N 1
ATOM 683 C CA . ARG A 1 88 ? -1.175 -0.701 -2.196 1.00 96.50 88 ARG A CA 1
ATOM 684 C C . ARG A 1 88 ? -2.678 -0.740 -1.949 1.00 96.50 88 ARG A C 1
ATOM 686 O O . ARG A 1 88 ? -3.139 -0.248 -0.923 1.00 96.50 88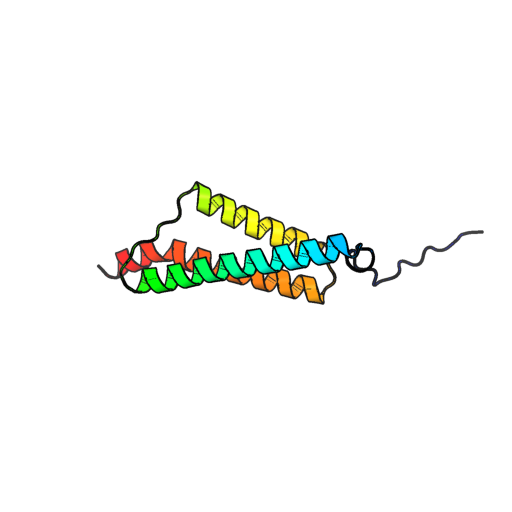 ARG A O 1
ATOM 693 N N . LYS A 1 89 ? -3.441 -1.335 -2.867 1.00 96.44 89 LYS A N 1
ATOM 694 C CA . LYS A 1 89 ? -4.888 -1.481 -2.710 1.00 96.44 89 LYS A CA 1
ATOM 695 C C . LYS A 1 89 ? -5.226 -2.322 -1.480 1.00 96.44 89 LYS A C 1
ATOM 697 O O . LYS A 1 89 ? -6.034 -1.892 -0.674 1.00 96.44 89 LYS A O 1
ATOM 702 N N . ARG A 1 90 ? -4.573 -3.472 -1.290 1.00 95.38 90 ARG A N 1
ATOM 703 C CA . ARG A 1 90 ? -4.800 -4.323 -0.108 1.00 95.38 90 ARG A CA 1
ATOM 704 C C . ARG A 1 90 ? -4.488 -3.612 1.202 1.00 95.38 90 ARG A C 1
ATOM 706 O O . ARG A 1 90 ? -5.226 -3.769 2.167 1.00 95.38 90 ARG A O 1
ATOM 713 N N . LEU A 1 91 ? -3.416 -2.821 1.228 1.00 94.88 91 LEU A N 1
ATOM 714 C CA . LEU A 1 91 ? -3.102 -1.969 2.368 1.00 94.88 91 LEU A CA 1
ATOM 715 C C . LEU A 1 91 ? -4.248 -0.989 2.647 1.00 94.88 91 LEU A C 1
ATOM 717 O O . LEU A 1 91 ? -4.689 -0.900 3.786 1.00 94.88 91 LEU A O 1
ATOM 721 N N . GLN A 1 92 ? -4.735 -0.282 1.623 1.00 93.81 92 GLN A N 1
ATOM 722 C CA . GLN A 1 92 ? -5.852 0.653 1.767 1.00 93.81 92 GLN A CA 1
ATOM 723 C C . GLN A 1 92 ? -7.123 -0.056 2.251 1.00 93.81 92 GLN A C 1
ATOM 725 O O . GLN A 1 92 ? -7.690 0.373 3.246 1.00 93.81 92 GLN A O 1
ATOM 730 N N . ASP A 1 93 ? -7.505 -1.172 1.625 1.00 91.12 93 ASP A N 1
ATOM 731 C CA . ASP A 1 93 ? -8.686 -1.957 2.001 1.00 91.12 93 ASP A CA 1
ATOM 732 C C . ASP A 1 93 ? -8.599 -2.403 3.479 1.00 91.12 93 ASP A C 1
ATOM 734 O O . ASP A 1 93 ? -9.568 -2.305 4.229 1.00 91.12 93 ASP A O 1
ATOM 738 N N . ALA A 1 94 ? -7.424 -2.852 3.938 1.00 88.31 94 ALA A N 1
ATOM 739 C CA . ALA A 1 94 ? -7.215 -3.232 5.336 1.00 88.31 94 ALA A CA 1
ATOM 740 C C . ALA A 1 94 ? -7.288 -2.024 6.288 1.00 88.31 94 ALA A C 1
ATOM 742 O O . ALA A 1 94 ? -7.804 -2.119 7.400 1.00 88.31 94 ALA A O 1
ATOM 743 N N . LEU A 1 95 ? -6.783 -0.875 5.864 1.00 86.94 95 LEU A N 1
ATOM 744 C CA . LEU A 1 95 ? -6.834 0.349 6.651 1.00 86.94 95 LEU A CA 1
ATOM 745 C C . LEU A 1 95 ? -8.256 0.926 6.745 1.00 86.94 95 LEU A C 1
ATOM 747 O O . LEU A 1 95 ? -8.627 1.430 7.801 1.00 86.94 95 LEU A O 1
ATOM 751 N N . ASP A 1 96 ? -9.056 0.804 5.687 1.00 86.31 96 ASP A N 1
ATOM 752 C CA . ASP A 1 96 ? -10.455 1.244 5.661 1.00 86.31 96 ASP A CA 1
ATOM 753 C C . ASP A 1 96 ? -11.318 0.385 6.595 1.00 86.31 96 ASP A C 1
ATOM 755 O O . ASP A 1 96 ? -12.097 0.917 7.381 1.00 86.31 96 ASP A O 1
ATOM 759 N N . VAL A 1 97 ? -11.105 -0.939 6.609 1.00 80.19 97 VAL A N 1
ATOM 760 C CA . VAL A 1 97 ? -11.761 -1.844 7.575 1.00 80.19 97 VAL A CA 1
ATOM 761 C C . VAL A 1 97 ? -11.493 -1.413 9.018 1.00 80.19 97 VAL A C 1
ATOM 763 O O . VAL A 1 97 ? -12.389 -1.485 9.858 1.00 80.19 97 VAL A O 1
ATOM 766 N N . TYR A 1 98 ? -10.272 -0.964 9.310 1.00 74.31 98 TYR A N 1
ATOM 767 C CA . TYR A 1 98 ? -9.920 -0.459 10.631 1.00 74.31 98 TYR A CA 1
ATOM 768 C C . TYR A 1 98 ? -10.626 0.868 10.950 1.00 74.31 98 TYR A C 1
ATOM 770 O O . TYR A 1 98 ? -11.207 0.999 12.027 1.00 74.31 98 TYR A O 1
ATOM 778 N N . ASP A 1 99 ? -10.608 1.833 10.028 1.00 75.31 99 ASP A N 1
ATOM 779 C CA . ASP A 1 99 ? -11.239 3.145 10.228 1.00 75.31 99 ASP A CA 1
ATOM 780 C C . ASP A 1 99 ? -12.774 3.035 10.385 1.00 75.31 99 ASP A C 1
ATOM 782 O O . ASP A 1 99 ? -13.376 3.793 11.150 1.00 75.31 99 ASP A O 1
ATOM 786 N N . ASP A 1 100 ? -13.403 2.057 9.723 1.00 73.19 100 ASP A N 1
ATOM 787 C CA . ASP A 1 100 ? -14.847 1.799 9.791 1.00 73.19 100 ASP A CA 1
ATOM 788 C C . ASP A 1 100 ? -15.274 0.971 11.021 1.00 73.19 100 ASP A C 1
ATOM 790 O O . ASP A 1 100 ? -16.447 0.996 11.421 1.00 73.19 100 ASP A O 1
ATOM 794 N N . PHE A 1 101 ? -14.348 0.251 11.664 1.00 67.25 101 PHE A N 1
ATOM 795 C CA . PHE A 1 101 ? -14.646 -0.621 12.806 1.00 67.25 101 PHE A CA 1
ATOM 796 C C . PHE A 1 101 ? -15.268 0.120 14.015 1.00 67.25 101 PHE A C 1
ATOM 798 O O . PHE A 1 101 ? -16.291 -0.346 14.534 1.00 67.25 101 PHE A O 1
ATOM 805 N N . PRO A 1 102 ? -14.770 1.301 14.446 1.00 63.41 102 PRO A N 1
ATOM 806 C CA . PRO A 1 102 ? -15.412 2.102 15.492 1.00 63.41 102 PRO A CA 1
ATOM 807 C C . PRO A 1 102 ? -16.863 2.495 15.167 1.00 63.41 102 PRO A C 1
ATOM 809 O O . PRO A 1 102 ? -17.709 2.523 16.062 1.00 63.41 102 PRO A O 1
ATOM 812 N N . ALA A 1 103 ? -17.177 2.768 13.895 1.00 57.97 103 ALA A N 1
ATOM 813 C CA . ALA A 1 103 ? -18.527 3.131 13.462 1.00 57.97 103 ALA A CA 1
ATOM 814 C C . ALA A 1 103 ? -19.474 1.918 13.430 1.00 57.97 103 ALA A C 1
ATOM 816 O O . ALA A 1 103 ? -20.660 2.047 13.745 1.00 57.97 103 ALA A O 1
ATOM 817 N N . ALA A 1 104 ? -18.966 0.733 13.077 1.00 54.81 104 ALA A N 1
ATOM 818 C CA . ALA A 1 104 ? -19.735 -0.511 13.094 1.00 54.81 104 ALA A CA 1
ATOM 819 C C . ALA A 1 104 ? -20.131 -0.937 14.521 1.00 54.81 104 ALA A C 1
ATOM 821 O O . ALA A 1 104 ? -21.264 -1.376 14.738 1.00 54.81 104 ALA A O 1
ATOM 822 N N . LEU A 1 105 ? -19.242 -0.742 15.504 1.00 58.47 105 LEU A N 1
ATOM 823 C CA . LEU A 1 105 ? -19.543 -0.996 16.918 1.00 58.47 105 LEU A CA 1
ATOM 824 C C . LEU A 1 105 ? -20.631 -0.057 17.465 1.00 58.47 105 LEU A C 1
ATOM 826 O O . LEU A 1 105 ? -21.503 -0.510 18.198 1.00 58.47 105 LEU A O 1
ATOM 830 N N . GLN A 1 106 ? -20.639 1.220 17.069 1.00 49.84 106 GLN A N 1
ATOM 831 C CA . GLN A 1 106 ? -21.665 2.185 17.499 1.00 49.84 106 GLN A CA 1
ATOM 832 C C . GLN A 1 106 ? -23.050 1.943 16.882 1.00 49.84 106 GLN A C 1
ATOM 834 O O . GLN A 1 106 ? -24.050 2.314 17.482 1.00 49.84 106 GLN A O 1
ATOM 839 N N . LYS A 1 107 ? -23.130 1.334 15.691 1.00 48.59 107 LYS A N 1
ATOM 840 C CA . LYS A 1 107 ? -24.406 0.977 15.038 1.00 48.59 107 LYS A CA 1
ATOM 841 C C . LYS A 1 107 ? -25.018 -0.330 15.554 1.00 48.59 107 LYS A C 1
ATOM 843 O O . LYS A 1 107 ? -26.163 -0.626 15.225 1.00 48.59 107 LYS A O 1
ATOM 848 N N . SER A 1 108 ? -24.241 -1.118 16.294 1.00 47.44 108 SER A N 1
ATOM 849 C CA . SER A 1 108 ? -24.637 -2.432 16.818 1.00 47.44 108 SER A CA 1
ATOM 850 C C . SER A 1 108 ? -24.988 -2.399 18.315 1.00 47.44 108 SER A C 1
ATOM 852 O O . SER A 1 108 ? -25.303 -3.448 18.878 1.00 47.44 108 SER A O 1
ATOM 854 N N . ALA A 1 109 ? -24.909 -1.219 18.944 1.00 43.97 109 ALA A N 1
ATOM 855 C CA . ALA A 1 109 ? -25.284 -0.930 20.330 1.00 43.97 109 ALA A CA 1
ATOM 856 C C . ALA A 1 109 ? -26.603 -0.146 20.375 1.00 43.97 109 ALA A C 1
ATOM 858 O O . ALA A 1 109 ? -27.376 -0.371 21.332 1.00 43.97 109 ALA A O 1
#

Foldseek 3Di:
DDDPPDPPPDDQLAVVDDPVRVVVVVVLLVVLVVVLVVLLVVLVVLVVDDDDDDDPVNLVVLVVVLVVLQVVLVRGDVVVSVVSVVSSVSSVVSVVSRVCSVVVVVVVD

pLDDT: mean 78.69, std 17.58, range [39.69, 96.5]

Organism: NCBI:txid2028345